Protein AF-A0A914XY85-F1 (afdb_monomer_lite)

Radius of gyration: 14.89 Å; chains: 1; bounding box: 35×32×35 Å

Secondary structure (DSSP, 8-state):
--PPTT-GGGGHHHHHHHHHHHHHHHHHHHH--S---HHHHHHHHHHHHHHSPPTTSGGG--HHHHHHSS--

Sequence (72 aa):
MTSPVYHPQSNGQAEKMVDVYKRFVKKKFLEDREVFDLDIVTNQFLYSYRTTPNTVTPGKCSPAKVHLGREL

InterPro domains:
  IPR012337 Ribonuclease H-like superfamily [SSF53098] (2-70)
  IPR036397 Ribonuclease H superfamily [G3DSA:3.30.420.10] (1-72)

Foldseek 3Di:
DDDDPPCCVVVVVVVVLVVQLVVQLVVCPVVDPDDDDPVVSVVVSVLCQQQQFDPPDVVSDGVVCVVPVDHD

Structure (mmCIF, N/CA/C/O backbone):
data_AF-A0A914XY85-F1
#
_entry.id   AF-A0A914XY85-F1
#
loop_
_atom_site.group_PDB
_atom_site.id
_atom_site.type_symbol
_atom_site.label_atom_id
_atom_site.label_alt_id
_atom_site.label_comp_id
_atom_site.label_asym_id
_atom_site.label_entity_id
_atom_site.label_seq_id
_atom_site.pdbx_PDB_ins_code
_atom_site.Cartn_x
_atom_site.Cartn_y
_atom_site.Cartn_z
_atom_site.occupancy
_atom_site.B_iso_or_equiv
_atom_site.auth_seq_id
_atom_site.auth_comp_id
_atom_site.auth_asym_id
_atom_site.auth_atom_id
_atom_site.pdbx_PDB_model_num
ATOM 1 N N . MET A 1 1 ? -10.751 -21.212 -3.127 1.00 65.06 1 MET A N 1
ATOM 2 C CA . MET A 1 1 ? -11.778 -20.437 -3.857 1.00 65.06 1 MET A CA 1
ATOM 3 C C . MET A 1 1 ? -11.049 -19.352 -4.631 1.00 65.06 1 MET A C 1
ATOM 5 O O . MET A 1 1 ? -10.245 -18.661 -4.020 1.00 65.06 1 MET A O 1
ATOM 9 N N . THR A 1 2 ? -11.230 -19.264 -5.946 1.00 85.19 2 THR A N 1
ATOM 10 C CA . THR A 1 2 ? -10.571 -18.266 -6.808 1.00 85.19 2 THR A CA 1
ATOM 11 C C . THR A 1 2 ? -11.614 -17.307 -7.363 1.00 85.19 2 THR A C 1
ATOM 13 O O . THR A 1 2 ? -12.774 -17.693 -7.522 1.00 85.19 2 THR A O 1
ATOM 16 N N . SER A 1 3 ? -11.222 -16.067 -7.653 1.00 85.56 3 SER A N 1
ATOM 17 C CA . SER A 1 3 ? -12.099 -15.136 -8.361 1.00 85.56 3 SER A CA 1
ATOM 18 C C . SER A 1 3 ? -12.446 -15.685 -9.756 1.00 85.56 3 SER A C 1
ATOM 20 O O . SER A 1 3 ? -11.615 -16.365 -10.371 1.00 85.56 3 SER A O 1
ATOM 22 N N . PRO A 1 4 ? -13.662 -15.428 -10.269 1.00 87.38 4 PRO A N 1
ATOM 23 C CA . PRO A 1 4 ? -14.024 -15.787 -11.634 1.00 87.38 4 PRO A CA 1
ATOM 24 C C . PRO A 1 4 ? -13.102 -15.104 -12.649 1.00 87.38 4 PRO A C 1
ATOM 26 O O . PRO A 1 4 ? -12.644 -13.975 -12.438 1.00 87.38 4 PRO A O 1
ATOM 29 N N . VAL A 1 5 ? -12.855 -15.775 -13.774 1.00 89.50 5 VAL A N 1
ATOM 30 C CA . VAL A 1 5 ? -12.080 -15.197 -14.879 1.00 89.50 5 VAL A CA 1
ATOM 31 C C . VAL A 1 5 ? -12.778 -13.920 -15.364 1.00 89.50 5 VAL A C 1
ATOM 33 O O . VAL A 1 5 ? -14.001 -13.888 -15.477 1.00 89.50 5 VAL A O 1
ATOM 36 N N . TYR A 1 6 ? -12.004 -12.863 -15.621 1.00 86.62 6 TYR A N 1
ATOM 37 C CA . TYR A 1 6 ? -12.501 -11.541 -16.035 1.00 86.62 6 TYR A CA 1
ATOM 38 C C . TYR A 1 6 ? -13.431 -10.843 -15.026 1.00 86.62 6 TYR A C 1
ATOM 40 O O . TYR A 1 6 ? -14.192 -9.956 -15.407 1.00 86.62 6 TYR A O 1
ATOM 48 N N . HIS A 1 7 ? -13.338 -11.184 -13.734 1.00 88.50 7 HIS A N 1
ATOM 49 C CA . HIS A 1 7 ? -14.104 -10.519 -12.675 1.00 88.50 7 HIS A CA 1
ATOM 50 C C . HIS A 1 7 ? -13.213 -9.833 -11.614 1.00 88.50 7 HIS A C 1
ATOM 52 O O . HIS A 1 7 ? -13.235 -10.217 -10.436 1.00 88.50 7 HIS A O 1
ATOM 58 N N . PRO A 1 8 ? -12.427 -8.808 -12.008 1.00 84.81 8 PRO A N 1
ATOM 59 C CA . PRO A 1 8 ? -11.495 -8.098 -11.121 1.00 84.81 8 PRO A CA 1
ATOM 60 C C . PRO A 1 8 ? -12.187 -7.472 -9.900 1.00 84.81 8 PRO A C 1
ATOM 62 O O . PRO A 1 8 ? -11.647 -7.468 -8.794 1.00 84.81 8 PRO A O 1
ATOM 65 N N . GLN A 1 9 ? -13.452 -7.056 -10.049 1.00 88.62 9 GLN A N 1
ATOM 66 C CA . GLN A 1 9 ? -14.213 -6.410 -8.976 1.00 88.62 9 GLN A CA 1
ATOM 67 C C . GLN A 1 9 ? -14.350 -7.285 -7.722 1.00 88.62 9 GLN A C 1
ATOM 69 O O . GLN A 1 9 ? -14.381 -6.748 -6.614 1.00 88.62 9 GLN A O 1
ATOM 74 N N . SER A 1 10 ? -14.370 -8.616 -7.871 1.00 89.31 10 SER A N 1
ATOM 75 C CA . SER A 1 10 ? -14.407 -9.538 -6.725 1.00 89.31 10 SER A CA 1
ATOM 76 C C . SER A 1 10 ? -13.178 -9.449 -5.818 1.00 89.31 10 SER A C 1
ATOM 78 O O . SER A 1 10 ? -13.268 -9.799 -4.644 1.00 89.31 10 SER A O 1
ATOM 80 N N . ASN A 1 11 ? -12.054 -8.935 -6.326 1.00 91.44 11 ASN A N 1
ATOM 81 C CA . ASN A 1 11 ? -10.826 -8.696 -5.572 1.00 91.44 11 ASN A CA 1
ATOM 82 C C . ASN A 1 11 ? -10.473 -7.198 -5.485 1.00 91.44 11 ASN A C 1
ATOM 84 O O . ASN A 1 11 ? -9.322 -6.824 -5.249 1.00 91.44 11 ASN A O 1
ATOM 88 N N . GLY A 1 12 ? -11.464 -6.316 -5.650 1.00 90.94 12 GLY A N 1
ATOM 89 C CA . GLY A 1 12 ? -11.241 -4.877 -5.811 1.00 90.94 12 GLY A CA 1
ATOM 90 C C . GLY A 1 12 ? -10.511 -4.199 -4.642 1.00 90.94 12 GLY A C 1
ATOM 91 O O . GLY A 1 12 ? -9.839 -3.189 -4.836 1.00 90.94 12 GLY A O 1
ATOM 92 N N . GLN A 1 13 ? -10.581 -4.750 -3.424 1.00 89.50 13 GLN A N 1
ATOM 93 C CA . GLN A 1 13 ? -9.819 -4.223 -2.283 1.00 89.50 13 GLN A CA 1
ATOM 94 C C . GLN A 1 13 ? -8.312 -4.468 -2.430 1.00 89.50 13 GLN A C 1
ATOM 96 O O . GLN A 1 13 ? -7.518 -3.567 -2.151 1.00 89.50 13 GLN A O 1
ATOM 101 N N . ALA A 1 14 ? -7.912 -5.651 -2.906 1.00 91.38 14 ALA A N 1
ATOM 102 C CA . ALA A 1 14 ? -6.512 -5.933 -3.197 1.00 91.38 14 ALA A CA 1
ATOM 103 C C . ALA A 1 14 ? -6.017 -5.067 -4.362 1.00 91.38 14 ALA A C 1
ATOM 105 O O . ALA A 1 14 ? -4.930 -4.500 -4.291 1.00 91.38 14 ALA A O 1
ATOM 106 N N . GLU A 1 15 ? -6.842 -4.885 -5.396 1.00 93.50 15 GLU A N 1
ATOM 107 C CA . GLU A 1 15 ? -6.510 -4.031 -6.542 1.00 93.50 15 GLU A CA 1
ATOM 108 C C . GLU A 1 15 ? -6.275 -2.573 -6.135 1.00 93.50 15 GLU A C 1
ATOM 110 O O . GLU A 1 15 ? -5.285 -1.967 -6.549 1.00 93.50 15 GLU A O 1
ATOM 115 N N . LYS A 1 16 ? -7.122 -2.022 -5.255 1.00 92.38 16 LYS A N 1
ATOM 116 C CA . LYS A 1 16 ? -6.911 -0.685 -4.679 1.00 92.38 16 LYS A CA 1
ATOM 117 C C . LYS A 1 16 ? -5.597 -0.594 -3.907 1.00 92.38 16 LYS A C 1
ATOM 119 O O . LYS A 1 16 ? -4.887 0.396 -4.053 1.00 92.38 16 LYS A O 1
ATOM 124 N N . MET A 1 17 ? -5.251 -1.603 -3.104 1.00 93.88 17 MET A N 1
ATOM 125 C CA . MET A 1 17 ? -3.972 -1.617 -2.382 1.00 93.88 17 MET A CA 1
ATOM 126 C C . MET A 1 17 ? -2.783 -1.608 -3.352 1.00 93.88 17 MET A C 1
ATOM 128 O O . MET A 1 17 ? -1.853 -0.822 -3.166 1.00 93.88 17 MET A O 1
ATOM 132 N N . VAL A 1 18 ? -2.851 -2.402 -4.425 1.00 96.00 18 VAL A N 1
ATOM 133 C CA . VAL A 1 18 ? -1.823 -2.440 -5.474 1.00 96.00 18 VAL A CA 1
ATOM 134 C C . VAL A 1 18 ? -1.669 -1.084 -6.169 1.00 96.00 18 VAL A C 1
ATOM 136 O O . VAL A 1 18 ? -0.542 -0.674 -6.444 1.00 96.00 18 VAL A O 1
ATOM 139 N N . ASP A 1 19 ? -2.760 -0.362 -6.437 1.00 96.38 19 ASP A N 1
ATOM 140 C CA . ASP A 1 19 ? -2.688 0.992 -7.003 1.00 96.38 19 ASP A CA 1
ATOM 141 C C . ASP A 1 19 ? -1.977 1.972 -6.050 1.00 96.38 19 ASP A C 1
ATOM 143 O O . ASP A 1 19 ? -1.057 2.683 -6.459 1.00 96.38 19 ASP A O 1
ATOM 147 N N . VAL A 1 20 ? -2.313 1.955 -4.754 1.00 95.94 20 VAL A N 1
ATOM 148 C CA . VAL A 1 20 ? -1.636 2.799 -3.749 1.00 95.94 20 VAL A CA 1
ATOM 149 C C . VAL A 1 20 ? -0.146 2.450 -3.645 1.00 95.94 20 VAL A C 1
ATOM 151 O O . VAL A 1 20 ? 0.689 3.356 -3.626 1.00 95.94 20 VAL A O 1
ATOM 154 N N . TYR A 1 21 ? 0.202 1.160 -3.649 1.00 97.06 21 TYR A N 1
ATOM 155 C CA . TYR A 1 21 ? 1.592 0.696 -3.655 1.00 97.06 21 TYR A CA 1
ATOM 156 C C . TYR A 1 21 ? 2.364 1.214 -4.871 1.00 97.06 21 TYR A C 1
ATOM 158 O O . TYR A 1 21 ? 3.423 1.824 -4.723 1.00 97.06 21 TYR A O 1
ATOM 166 N N . LYS A 1 22 ? 1.808 1.053 -6.078 1.00 96.44 22 LYS A N 1
ATOM 167 C CA . LYS A 1 22 ? 2.438 1.526 -7.321 1.00 96.44 22 LYS A CA 1
ATOM 168 C C . LYS A 1 22 ? 2.668 3.036 -7.307 1.00 96.44 22 LYS A C 1
ATOM 170 O O . LYS A 1 22 ? 3.722 3.493 -7.745 1.00 96.44 22 LYS A O 1
ATOM 175 N N . ARG A 1 23 ? 1.719 3.818 -6.780 1.00 96.56 23 ARG A N 1
ATOM 176 C CA . ARG A 1 23 ? 1.880 5.274 -6.619 1.00 96.56 23 ARG A CA 1
ATOM 177 C C . ARG A 1 23 ? 2.985 5.622 -5.624 1.00 96.56 23 ARG A C 1
ATOM 179 O O . ARG A 1 23 ? 3.768 6.524 -5.906 1.00 96.56 23 ARG A O 1
ATOM 186 N N . PHE A 1 24 ? 3.074 4.906 -4.503 1.00 95.12 24 PHE A N 1
ATOM 187 C CA . PHE A 1 24 ? 4.139 5.092 -3.516 1.00 95.12 24 PHE A CA 1
ATOM 188 C C . PHE A 1 24 ? 5.518 4.791 -4.112 1.00 95.12 24 PHE A C 1
ATOM 190 O O . PHE A 1 24 ? 6.417 5.622 -4.020 1.00 95.12 24 PHE A O 1
ATOM 197 N N . VAL A 1 25 ? 5.661 3.647 -4.787 1.00 94.62 25 VAL A N 1
ATOM 198 C CA . VAL A 1 25 ? 6.901 3.245 -5.464 1.00 94.62 25 VAL A CA 1
ATOM 199 C C . VAL A 1 25 ? 7.301 4.267 -6.523 1.00 94.62 25 VAL A C 1
ATOM 201 O O . VAL A 1 25 ? 8.438 4.726 -6.525 1.00 94.62 25 VAL A O 1
ATOM 204 N N . LYS A 1 26 ? 6.362 4.688 -7.381 1.00 94.06 26 LYS A N 1
ATOM 205 C CA . LYS A 1 26 ? 6.623 5.712 -8.401 1.00 94.06 26 LYS A CA 1
ATOM 206 C C . LYS A 1 26 ? 7.072 7.030 -7.773 1.00 94.06 26 LYS A C 1
ATOM 208 O O . LYS A 1 26 ? 7.984 7.658 -8.293 1.00 94.06 26 LYS A O 1
ATOM 213 N N . LYS A 1 27 ? 6.447 7.446 -6.668 1.00 92.50 27 LYS A N 1
ATOM 214 C CA . LYS A 1 27 ? 6.844 8.651 -5.935 1.00 92.50 27 LYS A CA 1
ATOM 215 C C . LYS A 1 27 ? 8.277 8.525 -5.412 1.00 92.50 27 LYS A C 1
ATOM 217 O O . LYS A 1 27 ? 9.088 9.389 -5.710 1.00 92.50 27 LYS A O 1
ATOM 222 N N . LYS A 1 28 ? 8.601 7.425 -4.726 1.00 90.81 28 LYS A N 1
ATOM 223 C CA . LYS A 1 28 ? 9.951 7.158 -4.211 1.00 90.81 28 LYS A CA 1
ATOM 224 C C . LYS A 1 28 ? 11.006 7.126 -5.310 1.00 90.81 28 LYS A C 1
ATOM 226 O O . LYS A 1 28 ? 12.027 7.776 -5.175 1.00 90.81 28 LYS A O 1
ATOM 231 N N . PHE A 1 29 ? 10.714 6.466 -6.426 1.00 88.38 29 PHE A N 1
ATOM 232 C CA . PHE A 1 29 ? 11.610 6.411 -7.580 1.00 88.38 29 PHE A CA 1
ATOM 233 C C . PHE A 1 29 ? 11.868 7.783 -8.228 1.00 88.38 29 PHE A C 1
ATOM 235 O O . PHE A 1 29 ? 12.926 8.008 -8.802 1.00 88.38 29 PHE A O 1
ATOM 242 N N . LEU A 1 30 ? 10.898 8.703 -8.184 1.00 88.25 30 LEU A N 1
ATOM 243 C CA . LEU A 1 30 ? 11.067 10.058 -8.722 1.00 88.25 30 LEU A CA 1
ATOM 244 C C . LEU A 1 30 ? 11.782 11.003 -7.743 1.00 88.25 30 LEU A C 1
ATOM 246 O O . LEU A 1 30 ? 12.413 11.961 -8.191 1.00 88.25 30 LEU A O 1
ATOM 250 N N . GLU A 1 31 ? 11.646 10.765 -6.436 1.00 86.06 31 GLU A N 1
ATOM 251 C CA . GLU A 1 31 ? 12.248 11.572 -5.367 1.00 86.06 31 GLU A CA 1
ATOM 252 C C . GLU A 1 31 ? 13.705 11.170 -5.084 1.00 86.06 31 GLU A C 1
ATOM 254 O O . GLU A 1 31 ? 14.554 12.051 -4.954 1.00 86.06 31 GLU A O 1
ATOM 259 N N . ASP A 1 32 ? 14.010 9.870 -5.048 1.00 76.94 32 ASP A N 1
ATOM 260 C CA . ASP A 1 32 ? 15.366 9.355 -4.843 1.00 76.94 32 ASP A CA 1
ATOM 261 C C . ASP A 1 32 ? 16.096 9.191 -6.184 1.00 76.94 32 ASP A C 1
ATOM 263 O O . ASP A 1 32 ? 15.730 8.379 -7.031 1.00 76.94 32 ASP A O 1
ATOM 267 N N . ARG A 1 33 ? 17.166 9.972 -6.373 1.00 66.94 33 ARG A N 1
ATOM 268 C CA . ARG A 1 33 ? 18.089 9.866 -7.522 1.00 66.94 33 ARG A CA 1
ATOM 269 C C . ARG A 1 33 ? 19.189 8.810 -7.311 1.00 66.94 33 ARG A C 1
ATOM 271 O O . ARG A 1 33 ? 20.003 8.615 -8.211 1.00 66.94 33 ARG A O 1
ATOM 278 N N . GLU A 1 34 ? 19.245 8.191 -6.131 1.00 69.94 34 GLU A N 1
ATOM 279 C CA . GLU A 1 34 ? 20.239 7.179 -5.748 1.00 69.94 34 GLU A CA 1
ATOM 280 C C . GLU A 1 34 ? 19.786 5.741 -6.080 1.00 69.94 34 GLU A C 1
ATOM 282 O O . GLU A 1 34 ? 18.802 5.518 -6.787 1.00 69.94 34 GLU A O 1
ATOM 287 N N . VAL A 1 35 ? 20.538 4.747 -5.594 1.00 66.62 35 VAL A N 1
ATOM 288 C CA . VAL A 1 35 ? 20.267 3.315 -5.769 1.00 66.62 35 VAL A CA 1
ATOM 289 C C . VAL A 1 35 ? 18.894 2.962 -5.187 1.00 66.62 35 VAL A C 1
ATOM 291 O O . VAL A 1 35 ? 18.690 2.957 -3.975 1.00 66.62 35 VAL A O 1
ATOM 294 N N . PHE A 1 36 ? 17.950 2.645 -6.071 1.00 84.12 36 PHE A N 1
ATOM 295 C CA . PHE A 1 36 ? 16.602 2.220 -5.714 1.00 84.12 36 PHE A CA 1
ATOM 296 C C . PHE A 1 36 ? 16.589 0.732 -5.331 1.00 84.12 36 PHE A C 1
ATOM 298 O O . PHE A 1 36 ? 16.696 -0.138 -6.196 1.00 84.12 36 PHE A O 1
ATOM 305 N N . ASP A 1 37 ? 16.424 0.443 -4.040 1.00 91.38 37 ASP A N 1
ATOM 306 C CA . ASP A 1 37 ? 16.175 -0.909 -3.530 1.00 91.38 37 ASP A CA 1
ATOM 307 C C . ASP A 1 37 ? 14.666 -1.124 -3.317 1.00 91.38 37 ASP A C 1
ATOM 309 O O . ASP A 1 37 ? 14.033 -0.515 -2.444 1.00 91.38 37 ASP A O 1
ATOM 313 N N . LEU A 1 38 ? 14.077 -2.002 -4.132 1.00 92.00 38 LEU A N 1
ATOM 314 C CA . LEU A 1 38 ? 12.643 -2.275 -4.106 1.00 92.00 38 LEU A CA 1
ATOM 315 C C . LEU A 1 38 ? 12.187 -2.924 -2.793 1.00 92.00 38 LEU A C 1
ATOM 317 O O . LEU A 1 38 ? 11.063 -2.659 -2.358 1.00 92.00 38 LEU A O 1
ATOM 321 N N . ASP A 1 39 ? 13.021 -3.737 -2.146 1.00 94.88 39 ASP A N 1
ATOM 322 C CA . ASP A 1 39 ? 12.655 -4.425 -0.907 1.00 94.88 39 ASP A CA 1
ATOM 323 C C . ASP A 1 39 ? 12.581 -3.432 0.254 1.00 94.88 39 ASP A C 1
ATOM 325 O O . ASP A 1 39 ? 11.625 -3.450 1.040 1.00 94.88 39 ASP A O 1
ATOM 329 N N . ILE A 1 40 ? 13.528 -2.492 0.327 1.00 93.62 40 ILE A N 1
ATOM 330 C CA . ILE A 1 40 ? 13.503 -1.404 1.316 1.00 93.62 40 ILE A CA 1
ATOM 331 C C . ILE A 1 40 ? 12.255 -0.539 1.115 1.00 93.62 40 ILE A C 1
ATOM 333 O O . ILE A 1 40 ? 11.494 -0.304 2.060 1.00 93.62 40 ILE A O 1
ATOM 337 N N . VAL A 1 41 ? 11.994 -0.108 -0.121 1.00 93.94 41 VAL A N 1
ATOM 338 C CA . VAL A 1 41 ? 10.832 0.730 -0.459 1.00 93.94 41 VAL A CA 1
ATOM 339 C C . VAL A 1 41 ? 9.519 0.005 -0.161 1.00 93.94 41 VAL A C 1
ATOM 341 O O . VAL A 1 41 ? 8.572 0.607 0.354 1.00 93.94 41 VAL A O 1
ATOM 344 N N . THR A 1 42 ? 9.460 -1.299 -0.424 1.00 95.69 42 THR A N 1
ATOM 345 C CA . THR A 1 42 ? 8.282 -2.120 -0.130 1.00 95.69 42 THR A CA 1
ATOM 346 C C . THR A 1 42 ? 8.044 -2.234 1.371 1.00 95.69 42 THR A C 1
ATOM 348 O O . THR A 1 42 ? 6.913 -2.051 1.819 1.00 95.69 42 THR A O 1
ATOM 351 N N . ASN A 1 43 ? 9.086 -2.446 2.176 1.00 96.19 43 ASN A N 1
ATOM 352 C CA . ASN A 1 43 ? 8.953 -2.46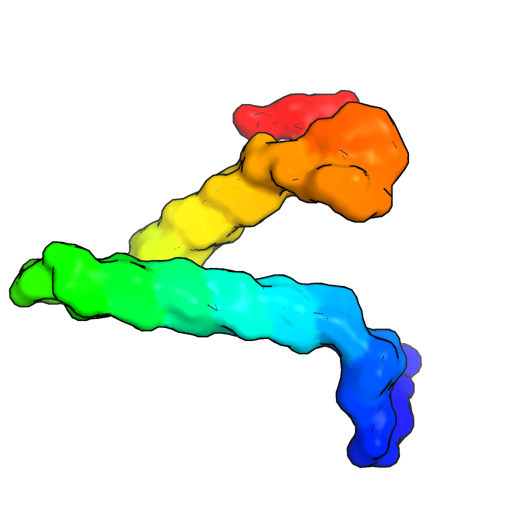9 3.633 1.00 96.19 43 ASN A CA 1
ATOM 353 C C . ASN A 1 43 ? 8.489 -1.116 4.197 1.00 96.19 43 ASN A C 1
ATOM 355 O O . ASN A 1 43 ? 7.583 -1.081 5.034 1.00 96.19 43 ASN A O 1
ATOM 359 N N . GLN A 1 44 ? 9.025 -0.001 3.690 1.00 95.12 44 GLN A N 1
ATOM 360 C CA . GLN A 1 44 ? 8.577 1.346 4.066 1.00 95.12 44 GLN A CA 1
ATOM 361 C C . GLN A 1 44 ? 7.103 1.584 3.721 1.00 95.12 44 GLN A C 1
ATOM 363 O O . GLN A 1 44 ? 6.345 2.106 4.548 1.00 95.12 44 GLN A O 1
ATOM 368 N N . PHE A 1 45 ? 6.683 1.183 2.516 1.00 96.31 45 PHE A N 1
ATOM 369 C CA . PHE A 1 45 ? 5.284 1.251 2.105 1.00 96.31 45 PHE A CA 1
ATOM 370 C C . PHE A 1 45 ? 4.398 0.455 3.059 1.00 96.31 45 PHE A C 1
ATOM 372 O O . PHE A 1 45 ? 3.415 0.980 3.575 1.00 96.31 45 PHE A O 1
ATOM 379 N N . LEU A 1 46 ? 4.749 -0.807 3.304 1.00 96.12 46 LEU A N 1
ATOM 380 C CA . LEU A 1 46 ? 3.952 -1.719 4.109 1.00 96.12 46 LEU A CA 1
ATOM 381 C C . LEU A 1 46 ? 3.826 -1.239 5.560 1.00 96.12 46 LEU A C 1
ATOM 383 O O . LEU A 1 46 ? 2.751 -1.356 6.150 1.00 96.12 46 LEU A O 1
ATOM 387 N N . TYR A 1 47 ? 4.893 -0.676 6.129 1.00 96.56 47 TYR A N 1
ATOM 388 C CA . TYR A 1 47 ? 4.844 -0.054 7.450 1.00 96.56 47 TYR A CA 1
ATOM 389 C C . TYR A 1 47 ? 3.901 1.157 7.464 1.00 96.56 47 TYR A C 1
ATOM 391 O O . TYR A 1 47 ? 2.987 1.227 8.287 1.00 96.56 47 TYR A O 1
ATOM 399 N N . SER A 1 48 ? 4.063 2.067 6.500 1.00 95.19 48 SER A N 1
ATOM 400 C CA . SER A 1 48 ? 3.238 3.276 6.381 1.00 95.19 48 SER A CA 1
ATOM 401 C C . SER A 1 48 ? 1.762 2.936 6.163 1.00 95.19 48 SER A C 1
ATOM 403 O O . SER A 1 48 ? 0.885 3.501 6.810 1.00 95.19 48 SER A 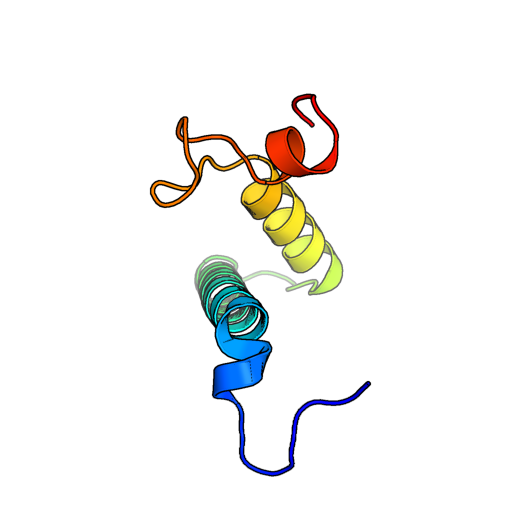O 1
ATOM 405 N N . TYR A 1 49 ? 1.470 1.969 5.293 1.00 95.06 49 TYR A N 1
ATOM 406 C CA . TYR A 1 49 ? 0.113 1.520 5.001 1.00 95.06 49 TYR A CA 1
ATOM 407 C C . TYR A 1 49 ? -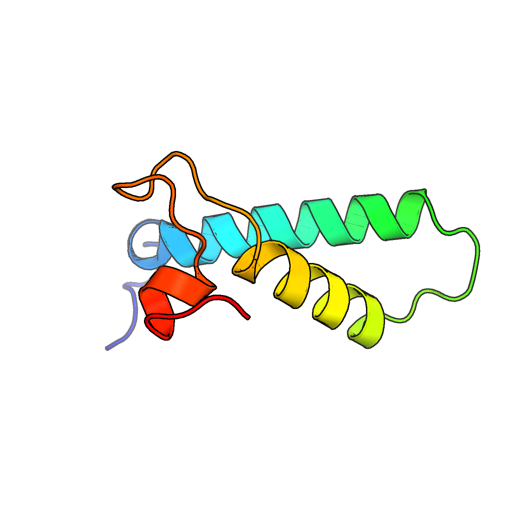0.579 0.949 6.241 1.00 95.06 49 TYR A C 1
ATOM 409 O O . TYR A 1 49 ? -1.747 1.242 6.480 1.00 95.06 49 TYR A O 1
ATOM 417 N N . ARG A 1 50 ? 0.131 0.158 7.057 1.00 94.56 50 ARG A N 1
ATOM 418 C CA . ARG A 1 50 ? -0.458 -0.468 8.248 1.00 94.56 50 ARG A CA 1
ATOM 419 C C . ARG A 1 50 ? -0.665 0.498 9.407 1.00 94.56 50 ARG A C 1
ATOM 421 O O . ARG A 1 50 ? -1.580 0.269 10.191 1.00 94.56 50 ARG A O 1
ATOM 428 N N . THR A 1 51 ? 0.148 1.545 9.511 1.00 95.19 51 THR A N 1
ATOM 429 C CA . THR A 1 51 ? 0.067 2.542 10.591 1.00 95.19 51 THR A CA 1
ATOM 430 C C . THR A 1 51 ? -0.819 3.737 10.237 1.00 95.19 51 THR A C 1
ATOM 432 O O . THR A 1 51 ? -1.343 4.385 11.137 1.00 95.19 51 THR A O 1
ATOM 435 N N . THR A 1 52 ? -1.063 4.009 8.950 1.00 94.31 52 THR A N 1
ATOM 436 C CA . THR A 1 52 ? -1.895 5.144 8.520 1.00 94.31 52 THR A CA 1
ATOM 437 C C . THR A 1 52 ? -3.391 4.859 8.728 1.00 94.31 52 THR A C 1
ATOM 439 O O . THR A 1 52 ? -3.916 3.893 8.168 1.00 94.31 52 THR A O 1
ATOM 442 N N . PRO A 1 53 ? -4.117 5.705 9.483 1.00 92.00 53 PRO A N 1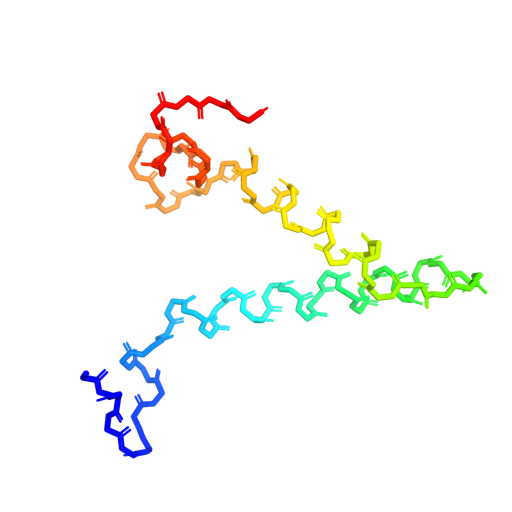
ATOM 443 C CA . PRO A 1 53 ? -5.573 5.656 9.595 1.00 92.00 53 PRO A CA 1
ATOM 444 C C . PRO A 1 53 ? -6.283 5.721 8.240 1.00 92.00 53 PRO A C 1
ATOM 446 O O . PRO A 1 53 ? -5.994 6.593 7.421 1.00 92.00 53 PRO A O 1
ATOM 449 N N . ASN A 1 54 ? -7.264 4.845 8.020 1.00 86.06 54 ASN A N 1
ATOM 450 C CA . ASN A 1 54 ? -8.101 4.894 6.823 1.00 86.06 54 ASN A CA 1
ATOM 451 C C . ASN A 1 54 ? -9.464 5.531 7.140 1.00 86.06 54 ASN A C 1
ATOM 453 O O . ASN A 1 54 ? -10.146 5.133 8.082 1.00 86.06 54 ASN A O 1
ATOM 457 N N . THR A 1 55 ? -9.879 6.507 6.331 1.00 84.31 55 THR A N 1
ATOM 458 C CA . THR A 1 55 ? -11.130 7.257 6.508 1.00 84.31 55 THR A CA 1
ATOM 459 C C . THR A 1 55 ? -12.384 6.418 6.290 1.00 84.31 55 THR A C 1
ATOM 461 O O . THR A 1 55 ? -13.420 6.746 6.862 1.00 84.31 55 THR A O 1
ATOM 464 N N . VAL A 1 56 ? -12.303 5.341 5.500 1.00 84.38 56 VAL A N 1
ATOM 465 C CA . VAL A 1 56 ? -13.437 4.424 5.289 1.00 84.38 56 VAL A CA 1
ATOM 466 C C . VAL A 1 56 ? -13.565 3.364 6.383 1.00 84.38 56 VAL A C 1
ATOM 468 O O . VAL A 1 56 ? -14.593 2.697 6.468 1.00 84.38 56 VAL A O 1
ATOM 471 N N . THR A 1 57 ? -12.546 3.199 7.230 1.00 81.38 57 THR A N 1
ATOM 472 C CA . THR A 1 57 ? -12.608 2.258 8.349 1.00 81.38 57 THR A CA 1
ATOM 473 C C . THR A 1 57 ? -13.433 2.871 9.484 1.00 81.38 57 THR A C 1
ATOM 475 O O . THR A 1 57 ? -13.138 3.997 9.902 1.00 81.38 57 THR A O 1
ATOM 478 N N . PRO A 1 58 ? -14.432 2.156 10.040 1.00 79.69 58 PRO A N 1
ATOM 479 C CA . PRO A 1 58 ? -15.155 2.607 11.225 1.00 79.69 58 PRO A CA 1
ATOM 480 C C . PRO A 1 58 ? -14.188 2.974 12.357 1.00 79.69 58 PRO A C 1
ATOM 482 O O . PRO A 1 58 ? -13.244 2.240 12.646 1.00 79.69 58 PRO A O 1
ATOM 485 N N . GLY A 1 59 ? -14.385 4.143 12.969 1.00 82.25 59 GLY A N 1
ATOM 486 C CA . GLY A 1 59 ? -13.486 4.653 14.011 1.00 82.25 59 GLY A CA 1
ATOM 487 C C . GLY A 1 59 ? -12.153 5.218 13.503 1.00 82.25 59 GLY A C 1
ATOM 488 O O . GLY A 1 59 ? -11.310 5.564 14.325 1.00 82.25 59 GLY A O 1
ATOM 489 N N . LYS A 1 60 ? -11.959 5.346 12.178 1.00 86.88 60 LYS A N 1
ATOM 490 C CA . LYS A 1 60 ? -10.721 5.848 11.550 1.00 86.88 60 LYS A CA 1
ATOM 491 C C . LYS A 1 60 ? -9.482 5.097 12.049 1.00 86.88 60 LYS A C 1
ATOM 493 O O . LYS A 1 60 ? -8.441 5.686 12.316 1.00 86.88 60 LYS A O 1
ATOM 498 N N . CYS A 1 61 ? -9.611 3.787 12.216 1.00 90.38 61 CYS A N 1
ATOM 499 C CA . CYS A 1 61 ? -8.535 2.945 12.718 1.00 90.38 61 CYS A CA 1
ATOM 500 C C . CYS A 1 61 ? -7.509 2.636 11.616 1.00 90.38 61 CYS A C 1
ATOM 502 O O . CYS A 1 61 ? -7.845 2.555 10.429 1.00 90.38 61 CYS A O 1
ATOM 504 N N . SER A 1 62 ? -6.256 2.435 12.023 1.00 92.81 62 SER A N 1
ATOM 505 C CA . SER A 1 62 ? -5.194 1.932 11.153 1.00 92.81 62 SER A CA 1
ATOM 506 C C . SER A 1 62 ? -5.437 0.451 10.807 1.00 92.81 62 SER A C 1
ATOM 508 O O . SER A 1 62 ? -6.049 -0.274 11.605 1.00 92.81 62 SER A O 1
ATOM 510 N N . PRO A 1 63 ? -4.980 -0.048 9.641 1.00 93.19 63 PRO A N 1
ATOM 511 C CA . PRO A 1 63 ? -5.095 -1.470 9.316 1.00 93.19 63 PRO A CA 1
ATOM 512 C C . PRO A 1 63 ? -4.445 -2.383 10.363 1.00 93.19 63 PRO A C 1
ATOM 514 O O . PRO A 1 63 ? -4.972 -3.45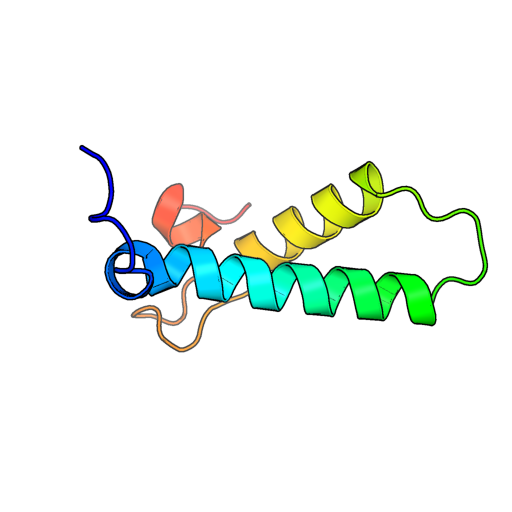8 10.638 1.00 93.19 63 PRO A O 1
ATOM 517 N N . ALA A 1 64 ? -3.349 -1.943 10.990 1.00 94.25 64 ALA A N 1
ATOM 518 C CA . ALA A 1 64 ? -2.713 -2.644 12.102 1.00 94.25 64 ALA A CA 1
ATOM 519 C C . ALA A 1 64 ? -3.663 -2.843 13.281 1.00 94.25 64 ALA A C 1
ATOM 521 O O . ALA A 1 64 ? -3.829 -3.967 13.746 1.00 94.25 64 ALA A O 1
ATOM 522 N N . LYS A 1 65 ? -4.342 -1.777 13.713 1.00 93.69 65 LYS A N 1
ATOM 523 C CA . LYS A 1 65 ? -5.281 -1.837 14.833 1.00 93.69 65 LYS A CA 1
ATOM 524 C C . LYS A 1 65 ? -6.447 -2.775 14.552 1.00 93.69 65 LYS A C 1
ATOM 526 O O . LYS A 1 65 ? -6.842 -3.534 15.429 1.00 93.69 65 LYS A O 1
ATOM 531 N N . VAL A 1 66 ? -6.976 -2.749 13.329 1.00 92.62 66 VAL A N 1
ATOM 532 C CA . VAL A 1 66 ? -8.063 -3.652 12.918 1.00 92.62 66 VAL A CA 1
ATOM 533 C C . VAL A 1 66 ? -7.592 -5.107 12.883 1.00 92.62 66 VAL A C 1
ATOM 535 O O . VAL A 1 66 ? -8.329 -5.995 13.295 1.00 92.62 66 VAL A O 1
ATOM 538 N N . HIS A 1 67 ? -6.375 -5.358 12.400 1.00 91.44 67 HIS A N 1
ATOM 539 C CA . HIS A 1 67 ? -5.852 -6.712 12.225 1.00 91.44 67 HIS A CA 1
ATOM 540 C C . HIS A 1 67 ? -5.312 -7.338 13.520 1.00 91.44 67 HIS A C 1
ATOM 542 O O . HIS A 1 67 ? -5.529 -8.520 13.765 1.00 9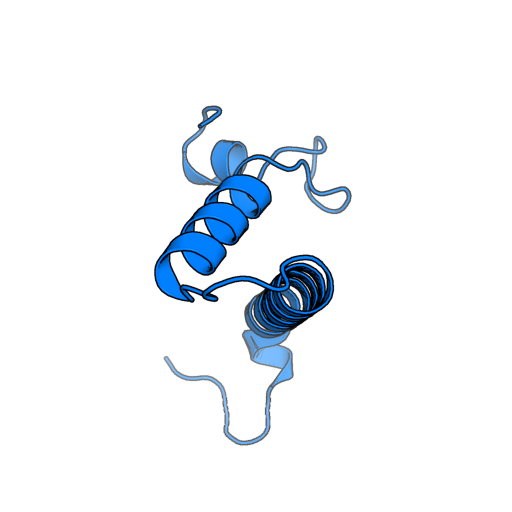1.44 67 HIS A O 1
ATOM 548 N N . LEU A 1 68 ? -4.603 -6.559 14.339 1.00 93.88 68 LEU A N 1
ATOM 549 C CA . LEU A 1 68 ? -3.864 -7.023 15.519 1.00 93.88 68 LEU A CA 1
ATOM 550 C C . LEU A 1 68 ? -4.522 -6.624 16.847 1.00 93.88 68 LEU A C 1
ATOM 552 O O . LEU A 1 68 ? -4.066 -7.057 17.901 1.00 93.88 68 LEU A O 1
ATOM 556 N N . GLY A 1 69 ? -5.533 -5.749 16.830 1.00 92.38 69 GLY A N 1
ATOM 557 C CA . GLY A 1 69 ? -6.138 -5.183 18.042 1.00 92.38 69 GLY A CA 1
ATOM 558 C C . GLY A 1 69 ? -5.267 -4.145 18.764 1.00 92.38 69 GLY A C 1
ATOM 559 O O . GLY A 1 69 ? -5.657 -3.650 19.819 1.00 92.38 69 GLY A O 1
ATOM 560 N N . ARG A 1 70 ? -4.098 -3.795 18.212 1.00 92.25 70 ARG A N 1
ATOM 561 C CA . ARG A 1 70 ? -3.152 -2.812 18.763 1.00 92.25 70 ARG A CA 1
ATOM 562 C C . ARG A 1 70 ? -2.440 -2.039 17.656 1.00 92.25 70 ARG A C 1
ATOM 564 O O . ARG A 1 70 ? -2.417 -2.481 16.509 1.00 92.25 70 ARG A O 1
ATOM 571 N N . GLU A 1 71 ? -1.844 -0.907 18.012 1.00 90.75 71 GLU A N 1
ATOM 572 C CA . GLU A 1 71 ? -0.940 -0.191 17.107 1.00 90.75 71 GLU A CA 1
ATOM 573 C C . GLU A 1 71 ? 0.357 -1.003 16.881 1.00 90.75 71 GLU A C 1
ATOM 575 O O . GLU A 1 71 ? 0.715 -1.874 17.693 1.00 90.75 71 GLU A O 1
ATOM 580 N N . LEU A 1 72 ? 1.011 -0.746 15.744 1.00 85.44 72 LEU A N 1
ATOM 581 C CA . LEU A 1 72 ? 2.284 -1.361 15.347 1.00 85.44 72 LEU A CA 1
ATOM 582 C C . LEU A 1 72 ? 3.479 -0.600 15.912 1.00 85.44 72 LEU A C 1
ATOM 584 O O . LEU A 1 72 ? 3.423 0.648 15.907 1.00 85.44 72 LEU A O 1
#

pLDDT: mean 89.76, std 7.08, range [65.06, 97.06]

Organism: NCBI:txid310955